Protein AF-V6JYA3-F1 (afdb_monomer_lite)

Organism: NCBI:txid1352936

Sequence (124 aa):
MNTFDHYLPDWEFGEDWRPVVEHLAARVTSWPSGAPEPEDFCVDFPADVQWTEGLLVWTRLGSICLGGQIDRTGLRCGTLNPHNPGDHLDCRFILLGEGRSLSDLVDALLDWVTAQAGRADIHG

Radius of gyration: 13.34 Å; chains: 1; bounding box: 30×30×31 Å

Structure (mmCIF, N/CA/C/O backbone):
data_AF-V6JYA3-F1
#
_entry.id   AF-V6JYA3-F1
#
loop_
_atom_site.group_PDB
_atom_site.id
_atom_site.type_symbol
_atom_site.label_atom_id
_atom_site.label_alt_id
_atom_site.label_comp_id
_atom_site.label_asym_id
_atom_site.label_entity_id
_atom_site.label_seq_id
_atom_site.pdbx_PDB_ins_code
_atom_site.Cartn_x
_atom_site.Cartn_y
_atom_site.Cartn_z
_atom_site.occupancy
_atom_site.B_iso_or_equiv
_atom_site.auth_seq_id
_atom_site.auth_comp_id
_atom_site.auth_asym_id
_atom_site.auth_atom_id
_atom_site.pdbx_PDB_model_num
ATOM 1 N N . MET A 1 1 ? 15.077 10.777 5.903 1.00 64.50 1 MET A N 1
ATOM 2 C CA . MET A 1 1 ? 13.711 11.155 5.523 1.00 64.50 1 MET A CA 1
ATOM 3 C C . MET A 1 1 ? 13.381 10.323 4.305 1.00 64.50 1 MET A C 1
ATOM 5 O O . MET A 1 1 ? 14.148 10.387 3.351 1.00 64.50 1 MET A O 1
ATOM 9 N N . ASN A 1 2 ? 12.401 9.435 4.416 1.00 82.44 2 ASN A N 1
ATOM 10 C CA . ASN A 1 2 ? 11.973 8.521 3.352 1.00 82.44 2 ASN A CA 1
ATOM 11 C C . ASN A 1 2 ? 10.768 9.110 2.588 1.00 82.44 2 ASN A C 1
ATOM 13 O O . ASN A 1 2 ? 10.224 10.123 3.021 1.00 82.44 2 ASN A O 1
ATOM 17 N N . THR A 1 3 ? 10.342 8.490 1.476 1.00 84.31 3 THR A N 1
ATOM 18 C CA . THR A 1 3 ? 9.195 8.987 0.682 1.00 84.31 3 THR A CA 1
ATOM 19 C C . THR A 1 3 ? 7.920 9.126 1.524 1.00 84.31 3 THR A C 1
ATOM 21 O O . THR A 1 3 ? 7.218 10.125 1.428 1.00 84.31 3 THR A O 1
ATOM 24 N N . PHE A 1 4 ? 7.661 8.182 2.435 1.00 86.62 4 PHE A N 1
ATOM 25 C CA . PHE A 1 4 ? 6.480 8.177 3.302 1.00 86.62 4 PHE A CA 1
ATOM 26 C C . PHE A 1 4 ? 6.464 9.351 4.287 1.00 86.62 4 PHE A C 1
ATOM 28 O O . PHE A 1 4 ? 5.402 9.922 4.530 1.00 86.62 4 PHE A O 1
ATOM 35 N N . ASP A 1 5 ? 7.634 9.795 4.758 1.00 83.50 5 ASP A N 1
ATOM 36 C CA . ASP A 1 5 ? 7.771 10.997 5.588 1.00 83.50 5 ASP A CA 1
ATOM 37 C C . ASP A 1 5 ? 7.306 12.269 4.856 1.00 83.50 5 ASP A C 1
ATOM 39 O O . ASP A 1 5 ? 6.969 13.246 5.519 1.00 83.50 5 ASP A O 1
ATOM 43 N N . HIS A 1 6 ? 7.272 12.279 3.516 1.00 83.94 6 HIS A N 1
ATOM 44 C CA . HIS A 1 6 ? 6.741 13.405 2.741 1.00 83.94 6 HIS A CA 1
ATOM 45 C C . HIS A 1 6 ? 5.212 13.439 2.702 1.00 83.94 6 HIS A C 1
ATOM 47 O O . HIS A 1 6 ? 4.655 14.520 2.566 1.00 83.94 6 HIS A O 1
ATOM 53 N N . TYR A 1 7 ? 4.538 12.298 2.872 1.00 81.56 7 TYR A N 1
ATOM 54 C CA . TYR A 1 7 ? 3.072 12.229 2.887 1.00 81.56 7 TYR A CA 1
ATOM 55 C C . TYR A 1 7 ? 2.478 12.468 4.286 1.00 81.56 7 TYR A C 1
ATOM 57 O O . TYR A 1 7 ? 1.296 12.765 4.412 1.00 81.56 7 TYR A O 1
ATOM 65 N N . LEU A 1 8 ? 3.276 12.354 5.358 1.00 79.25 8 LEU A N 1
ATOM 66 C CA . LEU A 1 8 ? 2.812 12.588 6.736 1.00 79.25 8 LEU A CA 1
ATOM 67 C C . LEU A 1 8 ? 2.411 14.050 7.046 1.00 79.25 8 LEU A C 1
ATOM 69 O O . LEU A 1 8 ? 1.469 14.236 7.819 1.00 79.25 8 LEU A O 1
ATOM 73 N N . PRO A 1 9 ? 3.090 15.089 6.515 1.00 74.31 9 PRO A N 1
ATOM 74 C CA . PRO A 1 9 ? 2.687 16.486 6.688 1.00 74.31 9 PRO A CA 1
ATOM 75 C C . PRO A 1 9 ? 1.452 16.872 5.861 1.00 74.31 9 PRO A C 1
ATOM 77 O O . PRO A 1 9 ? 0.700 17.757 6.276 1.00 74.31 9 PRO A O 1
ATOM 80 N N . ASP A 1 10 ? 1.243 16.214 4.717 1.00 64.12 10 ASP A N 1
ATOM 81 C CA . ASP A 1 10 ? 0.156 16.485 3.775 1.00 64.12 10 ASP A CA 1
ATOM 82 C C . ASP A 1 10 ? -1.124 15.771 4.223 1.00 64.12 10 ASP A C 1
ATOM 84 O O . ASP A 1 10 ? -1.556 14.770 3.658 1.00 64.12 10 ASP A O 1
ATOM 88 N N . TRP A 1 11 ? -1.752 16.331 5.264 1.00 58.78 11 TRP A N 1
ATOM 89 C CA . TRP A 1 11 ? -3.020 15.918 5.900 1.00 58.78 11 TRP A CA 1
ATOM 90 C C . TRP A 1 11 ? -4.220 15.688 4.956 1.00 58.78 11 TRP A C 1
ATOM 92 O O . TRP A 1 11 ? -5.324 15.400 5.424 1.00 58.78 11 TRP A O 1
ATOM 102 N N . GLU A 1 12 ? -4.030 15.816 3.646 1.00 65.56 12 GLU A N 1
ATOM 103 C CA . GLU A 1 12 ? -5.023 15.579 2.608 1.00 65.56 12 GLU A CA 1
ATOM 104 C C . GLU A 1 12 ? -5.594 14.161 2.683 1.00 65.56 12 GLU A C 1
ATOM 106 O O . GLU A 1 12 ? -6.785 14.002 2.450 1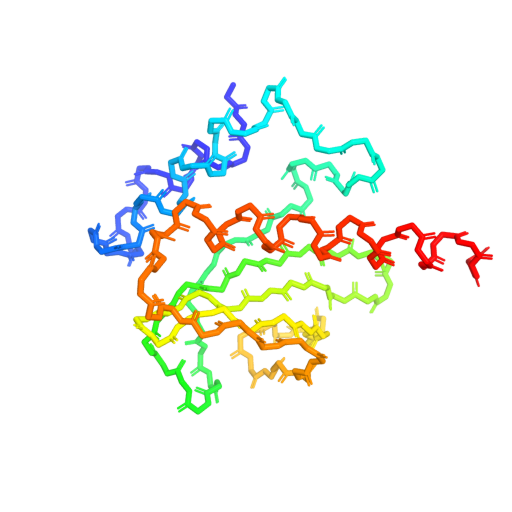.00 65.56 12 GLU A O 1
ATOM 111 N N . PHE A 1 13 ? -4.821 13.165 3.140 1.00 64.69 13 PHE A N 1
ATOM 112 C CA . PHE A 1 13 ? -5.259 11.763 3.248 1.00 64.69 13 PHE A CA 1
ATOM 113 C C . PHE A 1 13 ? -6.180 11.445 4.439 1.00 64.69 13 PHE A C 1
ATOM 115 O O . PHE A 1 13 ? -6.609 10.304 4.602 1.00 64.69 13 PHE A O 1
ATOM 122 N N . GLY A 1 14 ? -6.521 12.435 5.268 1.00 70.19 14 GLY A N 1
ATOM 123 C CA . GLY A 1 14 ? -7.397 12.262 6.427 1.00 70.19 14 GLY A CA 1
ATOM 124 C C . GLY A 1 14 ? -6.745 11.520 7.604 1.00 70.19 14 GLY A C 1
ATOM 125 O O . GLY A 1 14 ? -5.848 10.690 7.455 1.00 70.19 14 GLY A O 1
ATOM 126 N N . GLU A 1 15 ? -7.209 11.817 8.820 1.00 78.81 15 GLU A N 1
ATOM 127 C CA . GLU A 1 15 ? -6.638 11.232 10.046 1.00 78.81 15 GLU A CA 1
ATOM 128 C C . GLU A 1 15 ? -6.811 9.707 10.121 1.00 78.81 15 GLU A C 1
ATOM 130 O O . GLU A 1 15 ? -5.970 9.025 10.705 1.00 78.81 15 GLU A O 1
ATOM 135 N N . ASP A 1 16 ? -7.849 9.171 9.473 1.00 81.19 16 ASP A N 1
ATOM 136 C CA . ASP A 1 16 ? -8.163 7.739 9.445 1.00 81.19 16 ASP A CA 1
ATOM 137 C C . ASP A 1 16 ? -7.078 6.896 8.753 1.00 81.19 16 ASP A C 1
ATOM 139 O O . ASP A 1 16 ? -6.858 5.745 9.132 1.00 81.19 16 ASP A O 1
ATOM 143 N N . TRP A 1 17 ? -6.385 7.456 7.753 1.00 84.81 17 TRP A N 1
ATOM 144 C CA . TRP A 1 17 ? -5.408 6.723 6.936 1.00 84.81 17 TRP A CA 1
ATOM 145 C C . TRP A 1 17 ? -3.959 7.063 7.269 1.00 84.81 17 TRP A C 1
ATOM 147 O O . TRP A 1 17 ? -3.049 6.346 6.854 1.00 84.81 17 TRP A O 1
ATOM 157 N N . ARG A 1 18 ? -3.728 8.079 8.104 1.00 86.75 18 ARG A N 1
ATOM 158 C CA . ARG A 1 18 ? -2.401 8.400 8.640 1.00 86.75 18 ARG A CA 1
ATOM 159 C C . ARG A 1 18 ? -1.666 7.178 9.228 1.00 86.75 18 ARG A C 1
ATOM 161 O O . ARG A 1 18 ? -0.489 7.022 8.901 1.00 86.75 18 ARG A O 1
ATOM 168 N N . PRO A 1 19 ? -2.305 6.270 9.998 1.00 89.75 19 PRO A N 1
ATOM 169 C CA . PRO A 1 19 ? -1.621 5.082 10.518 1.00 89.75 19 PRO A CA 1
ATOM 170 C C . PRO A 1 19 ? -1.046 4.161 9.432 1.00 89.75 19 PRO A C 1
ATOM 172 O O . PRO A 1 19 ? -0.060 3.471 9.676 1.00 89.75 19 PRO A O 1
ATOM 175 N N . VAL A 1 20 ? -1.630 4.153 8.227 1.00 90.75 20 VAL A N 1
ATOM 176 C CA . VAL A 1 20 ? -1.121 3.379 7.081 1.00 90.75 20 VAL A CA 1
ATOM 177 C C . VAL A 1 20 ? 0.237 3.928 6.640 1.00 90.75 20 VAL A C 1
ATOM 179 O O . VAL A 1 20 ? 1.201 3.173 6.518 1.00 90.75 20 VAL A O 1
ATOM 182 N N . VAL A 1 21 ? 0.331 5.249 6.458 1.00 89.69 21 VAL A N 1
ATOM 183 C CA . VAL A 1 21 ? 1.564 5.935 6.037 1.00 89.69 21 VAL A CA 1
ATOM 184 C C . VAL A 1 21 ? 2.629 5.886 7.133 1.00 89.69 21 VAL A C 1
ATOM 186 O O . VAL A 1 21 ? 3.796 5.642 6.839 1.00 89.69 21 VAL A O 1
ATOM 189 N N . GLU A 1 22 ? 2.241 6.045 8.401 1.00 90.88 22 GLU A N 1
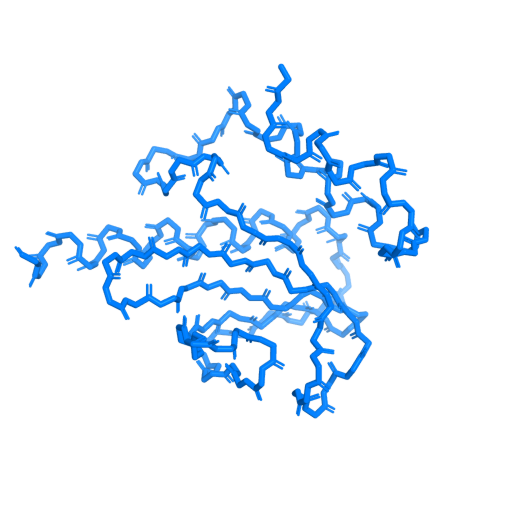ATOM 190 C CA . GLU A 1 22 ? 3.165 5.911 9.536 1.00 90.88 22 GLU A CA 1
ATOM 191 C C . GLU A 1 22 ? 3.772 4.506 9.607 1.00 90.88 22 GLU A C 1
ATOM 193 O O . GLU A 1 22 ? 4.980 4.363 9.816 1.00 90.88 22 GLU A O 1
ATOM 198 N N . HIS A 1 23 ? 2.963 3.464 9.383 1.00 92.69 23 HIS A N 1
ATOM 199 C CA . HIS A 1 23 ? 3.462 2.089 9.363 1.00 92.69 23 HIS A CA 1
ATOM 200 C C . HIS A 1 23 ? 4.402 1.847 8.177 1.00 92.69 23 HIS A C 1
ATOM 202 O O . HIS A 1 23 ? 5.471 1.269 8.365 1.00 92.69 23 HIS A O 1
ATOM 208 N N . LEU A 1 24 ? 4.071 2.348 6.981 1.00 91.44 24 LEU A N 1
ATOM 209 C CA . LEU A 1 24 ? 4.969 2.301 5.818 1.00 91.44 24 LEU A CA 1
ATOM 210 C C . LEU A 1 24 ? 6.312 2.989 6.113 1.00 91.44 24 LEU A C 1
ATOM 212 O O . LEU A 1 24 ? 7.366 2.391 5.894 1.00 91.44 24 LEU A O 1
ATOM 216 N N . ALA A 1 25 ? 6.287 4.195 6.690 1.00 90.31 25 ALA A N 1
ATOM 217 C CA . ALA A 1 25 ? 7.487 4.942 7.066 1.00 90.31 25 ALA A CA 1
ATOM 218 C C . ALA A 1 25 ? 8.350 4.181 8.089 1.00 90.31 25 ALA A C 1
ATOM 220 O O . ALA A 1 25 ? 9.575 4.124 7.959 1.00 90.31 25 ALA A O 1
ATOM 221 N N . ALA A 1 26 ? 7.722 3.537 9.079 1.00 90.75 26 ALA A N 1
ATOM 222 C CA . ALA A 1 26 ? 8.419 2.715 10.066 1.00 90.75 26 ALA A CA 1
ATOM 223 C C . ALA A 1 26 ? 9.070 1.470 9.435 1.00 90.75 26 ALA A C 1
ATOM 225 O O . ALA A 1 26 ? 10.198 1.095 9.788 1.00 90.75 26 ALA A O 1
ATOM 226 N N . ARG A 1 27 ? 8.389 0.841 8.469 1.00 89.12 27 ARG A N 1
ATOM 227 C CA . ARG A 1 27 ? 8.855 -0.384 7.807 1.00 89.12 27 ARG A CA 1
ATOM 228 C C . ARG A 1 27 ? 10.041 -0.162 6.877 1.00 89.12 27 ARG A C 1
ATOM 230 O O . ARG A 1 27 ? 10.759 -1.129 6.648 1.00 89.12 27 ARG A O 1
ATOM 237 N N . VAL A 1 28 ? 10.333 1.064 6.428 1.00 87.88 28 VAL A N 1
ATOM 238 C CA . VAL A 1 28 ? 11.493 1.381 5.556 1.00 87.88 28 VAL A CA 1
ATOM 239 C C . VAL A 1 28 ? 12.815 0.811 6.087 1.00 87.88 28 VAL A C 1
ATOM 241 O O . VAL A 1 28 ? 13.648 0.337 5.323 1.00 87.88 28 VAL A O 1
ATOM 244 N N . THR A 1 29 ? 13.006 0.786 7.408 1.00 83.62 29 THR A N 1
ATOM 245 C CA . THR A 1 29 ? 14.231 0.250 8.042 1.00 83.62 29 THR A CA 1
ATOM 246 C C . THR A 1 29 ? 14.340 -1.279 8.028 1.00 83.62 29 THR A C 1
ATOM 248 O O . THR A 1 29 ? 15.402 -1.832 8.303 1.00 83.62 29 THR A O 1
ATOM 251 N N . SER A 1 30 ? 13.239 -1.967 7.740 1.00 87.31 30 SER A N 1
ATOM 252 C CA . SER A 1 30 ? 13.095 -3.426 7.748 1.00 87.31 30 SER A CA 1
ATOM 253 C C . SER A 1 30 ? 12.348 -3.905 6.499 1.00 87.31 30 SER A C 1
ATOM 255 O O . SER A 1 30 ? 11.591 -4.882 6.550 1.00 87.31 30 SER A O 1
ATOM 257 N N . TRP A 1 31 ? 12.543 -3.184 5.391 1.00 86.00 31 TRP A N 1
ATOM 258 C CA . TRP A 1 31 ? 11.863 -3.428 4.127 1.00 86.00 31 TRP A CA 1
ATOM 259 C C . TRP A 1 31 ? 12.141 -4.857 3.634 1.00 86.00 31 TRP A C 1
ATOM 261 O O . TRP A 1 31 ? 13.268 -5.343 3.791 1.00 86.00 31 TRP A O 1
ATOM 271 N N . PRO A 1 32 ? 11.144 -5.576 3.089 1.00 82.06 32 PRO A N 1
ATOM 272 C CA . PRO A 1 32 ? 11.355 -6.944 2.631 1.00 82.06 32 PRO A CA 1
ATOM 273 C C . PRO A 1 32 ? 12.419 -7.009 1.525 1.00 82.06 32 PRO A C 1
ATOM 275 O O . PRO A 1 32 ? 12.443 -6.187 0.613 1.00 82.06 32 PRO A O 1
ATOM 278 N N . SER A 1 33 ? 13.300 -8.011 1.577 1.00 82.06 33 SER A N 1
ATOM 279 C CA . SER A 1 33 ? 14.295 -8.217 0.517 1.00 82.06 33 SER A CA 1
ATOM 280 C C . SER A 1 33 ? 13.603 -8.578 -0.802 1.00 82.06 33 SER A C 1
ATOM 282 O O . SER A 1 33 ? 12.767 -9.481 -0.829 1.00 82.06 33 SER A O 1
ATOM 284 N N . GLY A 1 34 ? 13.959 -7.879 -1.885 1.00 82.62 34 GLY A N 1
ATOM 285 C CA . GLY A 1 34 ? 13.326 -8.035 -3.200 1.00 82.62 34 GLY A CA 1
ATOM 286 C C . GLY A 1 34 ? 12.024 -7.247 -3.370 1.00 82.62 34 GLY A C 1
ATOM 287 O O . GLY A 1 34 ? 11.387 -7.351 -4.417 1.00 82.62 34 GLY A O 1
ATOM 288 N N . ALA A 1 35 ? 11.613 -6.471 -2.363 1.00 85.56 35 ALA A N 1
ATOM 289 C CA . ALA A 1 35 ? 10.581 -5.464 -2.547 1.00 85.56 35 ALA A CA 1
ATOM 290 C C . ALA A 1 35 ? 11.131 -4.298 -3.387 1.00 85.56 35 ALA A C 1
ATOM 292 O O . ALA A 1 35 ? 12.335 -4.034 -3.330 1.00 85.56 35 ALA A O 1
ATOM 293 N N . PRO A 1 36 ? 10.268 -3.574 -4.118 1.00 88.94 36 PRO A N 1
ATOM 294 C CA . PRO A 1 36 ? 10.651 -2.322 -4.769 1.00 88.94 36 PRO A CA 1
ATOM 295 C C . PRO A 1 36 ? 11.165 -1.320 -3.734 1.00 88.94 36 PRO A C 1
ATOM 297 O O . PRO A 1 36 ? 10.750 -1.386 -2.571 1.00 88.94 36 PRO A O 1
ATOM 300 N N . GLU A 1 37 ? 12.055 -0.413 -4.135 1.00 90.38 37 GLU A N 1
ATOM 301 C CA . GLU A 1 37 ? 12.625 0.548 -3.192 1.00 90.38 37 GLU A CA 1
ATOM 302 C C . GLU A 1 37 ? 11.511 1.433 -2.612 1.00 90.38 37 GLU A C 1
ATOM 304 O O . GLU A 1 37 ? 10.551 1.755 -3.319 1.00 90.38 37 GLU A O 1
ATOM 309 N N . PRO A 1 38 ? 11.588 1.838 -1.332 1.00 90.19 38 PRO A N 1
ATOM 310 C CA . PRO A 1 38 ? 10.580 2.697 -0.722 1.00 90.19 38 PRO A CA 1
ATOM 311 C C . PRO A 1 38 ? 10.279 3.949 -1.551 1.00 90.19 38 PRO A C 1
ATOM 313 O O . PRO A 1 38 ? 9.116 4.310 -1.687 1.00 90.19 38 PRO A O 1
ATOM 316 N N . GLU A 1 39 ? 11.295 4.586 -2.142 1.00 89.69 39 GLU A N 1
ATOM 317 C CA . GLU A 1 39 ? 11.148 5.740 -3.041 1.00 89.69 39 GLU A CA 1
ATOM 318 C C . GLU A 1 39 ? 10.306 5.496 -4.302 1.00 89.69 39 GLU A C 1
ATOM 320 O O . GLU A 1 39 ? 9.777 6.460 -4.855 1.00 89.69 39 GLU A O 1
ATOM 325 N N . ASP A 1 40 ? 10.125 4.245 -4.728 1.00 90.69 40 ASP A N 1
ATOM 326 C CA . ASP A 1 40 ? 9.308 3.891 -5.892 1.00 90.69 40 ASP A CA 1
ATOM 327 C C . ASP A 1 40 ? 7.811 3.790 -5.562 1.00 90.69 40 ASP A C 1
ATOM 329 O O . ASP A 1 40 ? 6.997 3.492 -6.445 1.00 90.69 40 ASP A O 1
ATOM 333 N N . PHE A 1 41 ? 7.431 3.983 -4.295 1.00 92.06 41 PHE A N 1
ATOM 334 C CA . PHE A 1 41 ? 6.041 3.947 -3.862 1.00 92.06 41 PHE A CA 1
ATOM 335 C C . PHE A 1 41 ? 5.373 5.322 -3.905 1.00 92.06 41 PHE A C 1
ATOM 337 O O . PHE A 1 41 ? 5.935 6.356 -3.535 1.00 92.06 41 PHE A O 1
ATOM 344 N N . CYS A 1 42 ? 4.105 5.296 -4.295 1.00 91.06 42 CYS A N 1
ATOM 345 C CA . CYS A 1 42 ? 3.185 6.417 -4.272 1.00 91.06 42 CYS A CA 1
ATOM 346 C C . CYS A 1 42 ? 1.976 6.080 -3.395 1.00 91.06 42 CYS A C 1
ATOM 348 O O . CYS A 1 42 ? 1.570 4.917 -3.286 1.00 91.06 42 CYS A O 1
ATOM 350 N N . VAL A 1 43 ? 1.415 7.116 -2.778 1.00 89.88 43 VAL A N 1
ATOM 351 C CA . VAL A 1 43 ? 0.239 7.042 -1.911 1.00 89.88 43 VAL A CA 1
ATOM 352 C C . VAL A 1 43 ? -0.749 8.110 -2.361 1.00 89.88 43 VAL A C 1
ATOM 354 O O . VAL A 1 43 ? -0.349 9.258 -2.537 1.00 89.88 43 VAL A O 1
ATOM 357 N N . ASP A 1 44 ? -2.011 7.735 -2.563 1.00 87.62 44 ASP A N 1
ATOM 358 C CA . ASP A 1 44 ? -3.076 8.668 -2.952 1.00 87.62 44 ASP A CA 1
ATOM 359 C C . ASP A 1 44 ? -4.466 8.112 -2.608 1.00 87.62 44 ASP A C 1
ATOM 361 O O . ASP A 1 44 ? -4.610 6.964 -2.176 1.00 87.62 44 ASP A O 1
ATOM 365 N N . PHE A 1 45 ? -5.509 8.910 -2.813 1.00 83.88 45 PHE A N 1
ATOM 366 C CA . PHE A 1 45 ? -6.880 8.434 -2.825 1.00 83.88 45 PHE A CA 1
ATOM 367 C C . PHE A 1 45 ? -7.290 7.873 -4.190 1.00 83.88 45 PHE A C 1
ATOM 369 O O . PHE A 1 45 ? -6.866 8.359 -5.239 1.00 83.88 45 PHE A O 1
ATOM 376 N N . PRO A 1 46 ? -8.170 6.864 -4.206 1.00 77.88 46 PRO A N 1
ATOM 377 C CA . PRO A 1 46 ? -8.808 6.441 -5.438 1.00 77.88 46 PRO A CA 1
ATOM 378 C C . PRO A 1 46 ? -9.704 7.543 -6.021 1.00 77.88 46 PRO A C 1
ATOM 380 O O . PRO A 1 46 ? -10.520 8.123 -5.306 1.00 77.88 46 PRO A O 1
ATOM 383 N N . ALA A 1 47 ? -9.602 7.780 -7.332 1.00 68.81 47 ALA A N 1
ATOM 384 C CA . ALA A 1 47 ? -10.423 8.769 -8.034 1.00 68.81 47 ALA A CA 1
ATOM 385 C C . ALA A 1 47 ? -11.731 8.178 -8.596 1.00 68.81 47 ALA A C 1
ATOM 387 O O . ALA A 1 47 ? -12.748 8.869 -8.582 1.00 68.81 47 ALA A O 1
ATOM 388 N N . ASP A 1 48 ? -11.717 6.923 -9.075 1.00 63.19 48 ASP A N 1
ATOM 389 C CA . ASP A 1 48 ? -12.861 6.336 -9.807 1.00 63.19 48 ASP A CA 1
ATOM 390 C C . ASP A 1 48 ? -13.073 4.822 -9.581 1.00 63.19 48 ASP A C 1
ATOM 392 O O . ASP A 1 48 ? -13.974 4.206 -10.158 1.00 63.19 48 ASP A O 1
ATOM 396 N N . VAL A 1 49 ? -12.286 4.166 -8.715 1.00 57.91 49 VAL A N 1
ATOM 397 C CA . VAL A 1 49 ? -12.657 2.805 -8.286 1.00 57.91 49 VAL A CA 1
ATOM 398 C C . VAL A 1 49 ? -13.967 2.868 -7.499 1.00 57.91 49 VAL A C 1
ATOM 400 O O . VAL A 1 49 ? -14.194 3.783 -6.712 1.00 57.91 49 VAL A O 1
ATOM 403 N N . GLN A 1 50 ? -14.821 1.849 -7.665 1.00 53.38 50 GLN A N 1
ATOM 404 C CA . GLN A 1 50 ? -16.139 1.702 -7.011 1.00 53.38 50 GLN A CA 1
ATOM 405 C C . GLN A 1 50 ? -16.102 1.746 -5.464 1.00 53.38 50 GLN A C 1
ATOM 407 O O . GLN A 1 50 ? -17.128 1.580 -4.804 1.00 53.38 50 GLN A O 1
ATOM 412 N N . TRP A 1 51 ? -14.922 1.948 -4.885 1.00 60.75 51 TRP A N 1
ATOM 413 C CA . TRP A 1 51 ? -14.590 1.941 -3.474 1.00 60.75 51 TRP A CA 1
ATOM 414 C C . TRP A 1 51 ? -13.844 3.245 -3.176 1.00 60.75 51 TRP A C 1
ATOM 416 O O . TRP A 1 51 ? -12.622 3.285 -3.144 1.00 60.75 51 TRP A O 1
ATOM 426 N N . THR A 1 52 ? -14.576 4.345 -3.025 1.00 64.44 52 THR A N 1
ATOM 427 C CA . THR A 1 52 ? -14.000 5.692 -2.846 1.00 64.44 52 THR A CA 1
ATOM 428 C C . THR A 1 52 ? -13.498 5.961 -1.426 1.00 64.44 52 THR A C 1
ATOM 430 O O . THR A 1 52 ? -12.918 7.008 -1.162 1.00 64.44 52 THR A O 1
ATOM 433 N N . GLU A 1 53 ? -13.742 5.049 -0.485 1.00 75.25 53 GLU A N 1
ATOM 434 C CA . GLU A 1 53 ? -13.254 5.164 0.887 1.00 75.25 53 GLU A CA 1
ATOM 435 C C . GLU A 1 53 ? -12.041 4.252 1.061 1.00 75.25 53 GLU A C 1
ATOM 437 O O . GLU A 1 53 ? -12.194 3.037 1.028 1.00 75.25 53 GLU A O 1
ATOM 442 N N . GLY A 1 54 ? -10.842 4.809 1.231 1.00 85.44 54 GLY A N 1
ATOM 443 C CA . GLY A 1 54 ? -9.622 4.032 1.474 1.00 85.44 54 GLY A CA 1
ATOM 444 C C . GLY A 1 54 ? -8.384 4.649 0.844 1.00 85.44 54 GLY A C 1
ATOM 445 O O . GLY A 1 54 ? -8.498 5.504 -0.023 1.00 85.44 54 GLY A O 1
ATOM 446 N N . LEU A 1 55 ? -7.209 4.194 1.263 1.00 90.00 55 LEU A N 1
ATOM 447 C CA . LEU A 1 55 ? -5.924 4.660 0.756 1.00 90.00 55 LEU A CA 1
ATOM 448 C C . LEU A 1 55 ? -5.399 3.720 -0.330 1.00 90.00 55 LEU A C 1
ATOM 450 O O . LEU A 1 55 ? -5.373 2.500 -0.144 1.00 90.00 55 LEU A O 1
ATOM 454 N N . LEU A 1 56 ? -4.960 4.284 -1.449 1.00 91.50 56 LEU A N 1
ATOM 455 C CA . LEU A 1 56 ? -4.287 3.571 -2.523 1.00 91.50 56 LEU A CA 1
ATOM 456 C C . LEU A 1 56 ? -2.775 3.688 -2.333 1.00 91.50 56 LEU A C 1
ATOM 458 O O . LEU A 1 56 ? -2.24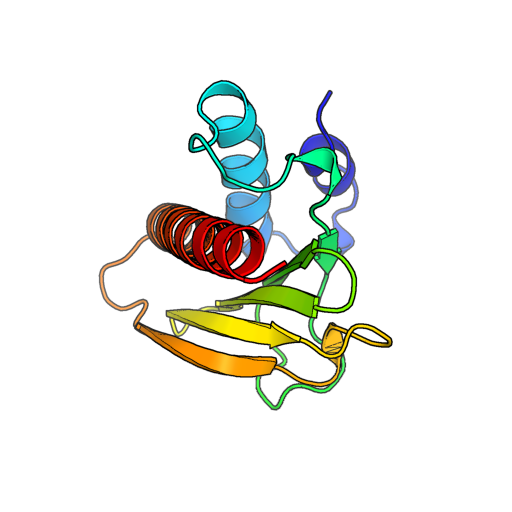3 4.784 -2.182 1.00 91.50 56 LEU A O 1
ATOM 462 N N . VAL A 1 57 ? -2.080 2.556 -2.363 1.00 93.44 57 VAL A N 1
ATOM 463 C CA . VAL A 1 57 ? -0.621 2.487 -2.256 1.00 93.44 57 VAL A CA 1
ATOM 464 C C . VAL A 1 57 ? -0.107 1.626 -3.397 1.00 93.44 57 VAL A C 1
ATOM 466 O O . VAL A 1 57 ? -0.531 0.478 -3.554 1.00 93.44 57 VAL A O 1
ATOM 469 N N . TRP A 1 58 ? 0.793 2.162 -4.215 1.00 94.19 58 TRP A N 1
ATOM 470 C CA . TRP A 1 58 ? 1.287 1.455 -5.394 1.00 94.19 58 TRP A CA 1
ATOM 471 C C . TRP A 1 58 ? 2.728 1.809 -5.733 1.00 94.19 58 TRP A C 1
ATOM 473 O O . TRP A 1 58 ? 3.278 2.789 -5.251 1.00 94.19 58 TRP A O 1
ATOM 483 N N . THR A 1 59 ? 3.324 1.002 -6.600 1.00 94.12 59 THR A N 1
ATOM 484 C CA . THR A 1 59 ? 4.663 1.177 -7.154 1.00 94.12 59 THR A CA 1
ATOM 485 C C . THR A 1 59 ? 4.678 0.765 -8.623 1.00 94.12 59 THR A C 1
ATOM 487 O O . THR A 1 59 ? 3.812 0.011 -9.088 1.00 94.12 59 THR A O 1
ATOM 490 N N . ARG A 1 60 ? 5.645 1.282 -9.381 1.00 90.88 60 ARG A N 1
ATOM 491 C CA . ARG A 1 60 ? 5.790 1.019 -10.812 1.00 90.88 60 ARG A CA 1
ATOM 492 C C . ARG A 1 60 ? 7.013 0.151 -11.081 1.00 90.88 60 ARG A C 1
ATOM 494 O O . ARG A 1 60 ? 8.140 0.585 -10.889 1.00 90.88 60 ARG A O 1
ATOM 501 N N . LEU A 1 61 ? 6.784 -1.030 -11.645 1.00 87.00 61 LEU A N 1
ATOM 502 C CA . LEU A 1 61 ? 7.820 -1.956 -12.100 1.00 87.00 61 LEU A CA 1
ATOM 503 C C . LEU A 1 61 ? 7.817 -2.009 -13.627 1.00 87.00 61 LEU A C 1
ATOM 505 O O . LEU A 1 61 ? 7.037 -2.724 -14.262 1.00 87.00 61 LEU A O 1
ATOM 509 N N . GLY A 1 62 ? 8.658 -1.171 -14.235 1.00 84.06 62 GLY A N 1
ATOM 510 C CA . GLY A 1 62 ? 8.720 -1.005 -15.686 1.00 84.06 62 GLY A CA 1
ATOM 511 C C . GLY A 1 62 ? 7.395 -0.499 -16.276 1.00 84.06 62 GLY A C 1
ATOM 512 O O . GLY A 1 62 ? 7.035 0.675 -16.136 1.00 84.06 62 GLY A O 1
ATOM 513 N N . SER A 1 63 ? 6.679 -1.382 -16.981 1.00 83.81 63 SER A N 1
ATOM 514 C CA . SER A 1 63 ? 5.377 -1.077 -17.602 1.00 83.81 63 SER A CA 1
ATOM 515 C C . SER A 1 63 ? 4.169 -1.418 -16.724 1.00 83.81 63 SER A C 1
ATOM 517 O O . SER A 1 63 ? 3.048 -1.053 -17.073 1.00 83.81 63 SER A O 1
ATOM 519 N N . ILE A 1 64 ? 4.387 -2.086 -15.589 1.00 87.25 64 ILE A N 1
ATOM 520 C CA . ILE A 1 64 ? 3.331 -2.571 -14.701 1.00 87.25 64 ILE A CA 1
ATOM 521 C C . ILE A 1 64 ? 3.259 -1.661 -13.473 1.00 87.25 64 ILE A C 1
ATOM 523 O O . ILE A 1 64 ? 4.287 -1.349 -12.876 1.00 87.25 64 ILE A O 1
ATOM 527 N N . CYS A 1 65 ? 2.052 -1.268 -13.066 1.00 92.19 65 CYS A N 1
ATOM 528 C CA . CYS A 1 65 ? 1.817 -0.718 -11.731 1.00 92.19 65 CYS A CA 1
ATOM 529 C C . CYS A 1 65 ? 1.215 -1.803 -10.839 1.00 92.19 65 CYS A C 1
ATOM 531 O O . CYS A 1 65 ? 0.214 -2.423 -11.201 1.00 92.19 65 CYS A O 1
ATOM 533 N N . LEU A 1 66 ? 1.834 -2.030 -9.685 1.00 94.19 66 LEU A N 1
ATOM 534 C CA . LEU A 1 66 ? 1.407 -2.993 -8.676 1.00 94.19 66 LEU A CA 1
ATOM 535 C C . LEU A 1 66 ? 1.107 -2.264 -7.382 1.00 94.19 66 LEU A C 1
ATOM 537 O O . LEU A 1 66 ? 1.786 -1.306 -7.030 1.00 94.19 66 LEU A O 1
ATOM 541 N N . GLY A 1 67 ? 0.124 -2.745 -6.644 1.00 94.25 67 GLY A N 1
ATOM 542 C CA . GLY A 1 67 ? -0.224 -2.129 -5.380 1.00 94.25 67 GLY A CA 1
ATOM 543 C C . GLY A 1 67 ? -1.537 -2.649 -4.856 1.00 94.25 67 GLY A C 1
ATOM 544 O O . GLY A 1 67 ? -2.007 -3.723 -5.247 1.00 94.25 67 GLY A O 1
ATOM 545 N N . GLY A 1 68 ? -2.137 -1.861 -3.982 1.00 93.75 68 GLY A N 1
ATOM 546 C CA . GLY A 1 68 ? -3.423 -2.186 -3.422 1.00 93.75 68 GLY A CA 1
ATOM 547 C C . GLY A 1 68 ? -4.102 -1.015 -2.749 1.00 93.75 68 GLY A C 1
ATOM 548 O O . GLY A 1 68 ? -3.513 0.033 -2.498 1.00 93.75 68 GLY A O 1
ATOM 549 N N . GLN A 1 69 ? -5.376 -1.238 -2.474 1.00 92.38 69 GLN A N 1
ATOM 550 C CA . GLN A 1 69 ? -6.224 -0.336 -1.727 1.00 92.38 69 GLN A CA 1
ATOM 551 C C . GLN A 1 69 ? -6.469 -0.912 -0.335 1.00 92.38 69 GLN A C 1
ATOM 553 O O . GLN A 1 69 ? -6.889 -2.067 -0.208 1.00 92.38 69 GLN A O 1
ATOM 558 N N . ILE A 1 70 ? -6.234 -0.093 0.686 1.00 92.50 70 ILE A N 1
ATOM 559 C CA . ILE A 1 70 ? -6.552 -0.374 2.085 1.00 92.50 70 ILE A CA 1
ATOM 560 C C . ILE A 1 70 ? -7.769 0.464 2.461 1.00 92.50 70 ILE A C 1
ATOM 562 O O . ILE A 1 70 ? -7.733 1.688 2.381 1.00 92.50 70 ILE A O 1
ATOM 566 N N . ASP A 1 71 ? -8.846 -0.190 2.879 1.00 89.25 71 ASP A N 1
ATOM 567 C CA . ASP A 1 71 ? -10.052 0.467 3.366 1.00 89.25 71 ASP A CA 1
ATOM 568 C C . ASP A 1 71 ? -10.586 -0.185 4.654 1.00 89.25 71 ASP A C 1
ATOM 570 O O . ASP A 1 71 ? -9.972 -1.083 5.235 1.00 89.25 71 ASP A O 1
ATOM 574 N N . ARG A 1 72 ? -11.760 0.263 5.122 1.00 86.62 72 ARG A N 1
ATOM 575 C CA . ARG A 1 72 ? -12.391 -0.253 6.351 1.00 86.62 72 ARG A CA 1
ATOM 576 C C . ARG A 1 72 ? -12.865 -1.704 6.227 1.00 86.62 72 ARG A C 1
ATOM 578 O O . ARG A 1 72 ? -13.154 -2.345 7.232 1.00 86.62 72 ARG A O 1
ATOM 585 N N . THR A 1 73 ? -12.983 -2.217 5.007 1.00 90.00 73 THR A N 1
ATOM 586 C CA . THR A 1 73 ? -13.415 -3.587 4.714 1.00 90.00 73 THR A CA 1
ATOM 587 C C . THR A 1 73 ? -12.235 -4.543 4.528 1.00 90.00 73 THR A C 1
ATOM 589 O O . THR A 1 73 ? -12.416 -5.756 4.663 1.00 90.00 73 THR A O 1
ATOM 592 N N . GLY A 1 74 ? -11.030 -4.025 4.273 1.00 93.19 74 GLY A N 1
ATOM 593 C CA . GLY A 1 74 ? -9.800 -4.803 4.193 1.00 93.19 74 GLY A CA 1
ATOM 594 C C . GLY A 1 74 ? -8.803 -4.279 3.161 1.00 93.19 74 GLY A C 1
ATOM 595 O O . GLY A 1 74 ? -8.712 -3.085 2.897 1.00 93.19 74 GLY A O 1
ATOM 596 N N . LEU A 1 75 ? -8.037 -5.203 2.587 1.00 94.88 75 LEU A N 1
ATOM 597 C CA . LEU A 1 75 ? -7.007 -4.954 1.585 1.00 94.88 75 LEU A CA 1
ATOM 598 C C . LEU A 1 75 ? -7.377 -5.632 0.265 1.00 94.88 75 LEU A C 1
ATOM 600 O O . LEU A 1 75 ? -7.765 -6.802 0.231 1.00 94.88 75 LEU A O 1
ATOM 604 N N . ARG A 1 76 ? -7.186 -4.913 -0.838 1.00 93.75 76 ARG A N 1
ATOM 605 C CA . ARG A 1 76 ? -7.297 -5.441 -2.201 1.00 93.75 76 ARG A CA 1
ATOM 606 C C . ARG A 1 76 ? -6.010 -5.137 -2.938 1.00 93.75 76 ARG A C 1
ATOM 608 O O . ARG A 1 76 ? -5.703 -3.968 -3.122 1.00 93.75 76 ARG A O 1
ATOM 615 N N . CYS A 1 77 ? -5.291 -6.157 -3.389 1.00 94.88 77 CYS A N 1
ATOM 616 C CA . CYS A 1 77 ? -4.081 -5.983 -4.188 1.00 94.88 77 CYS A CA 1
ATOM 617 C C . CYS A 1 77 ? -4.291 -6.443 -5.629 1.00 94.88 77 CYS A C 1
ATOM 619 O O . CYS A 1 77 ? -5.088 -7.346 -5.913 1.00 94.88 77 CYS A O 1
ATOM 621 N N . GLY A 1 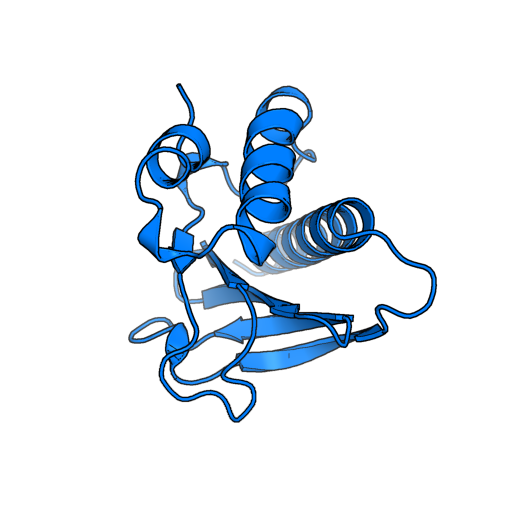78 ? -3.556 -5.835 -6.549 1.00 93.56 78 GLY A N 1
ATOM 622 C CA . GLY A 1 78 ? -3.695 -6.103 -7.968 1.00 93.56 78 GLY A CA 1
ATOM 623 C C . GLY A 1 78 ? -2.789 -5.242 -8.832 1.00 93.56 78 GLY A C 1
ATOM 624 O O . GLY A 1 78 ? -1.863 -4.586 -8.350 1.00 93.56 78 GLY A O 1
ATOM 625 N N . THR A 1 79 ? -3.066 -5.271 -10.130 1.00 93.25 79 THR A N 1
ATOM 626 C CA . THR A 1 79 ? -2.432 -4.372 -11.095 1.00 93.25 79 THR A CA 1
ATOM 627 C C . THR A 1 79 ? -3.274 -3.117 -11.258 1.00 93.25 79 THR A C 1
ATOM 629 O O . THR A 1 79 ? -4.499 -3.201 -11.356 1.00 93.25 79 THR A O 1
ATOM 632 N N . LEU A 1 80 ? -2.615 -1.966 -11.319 1.00 90.62 80 LEU A N 1
ATOM 633 C CA . LEU A 1 80 ? -3.252 -0.670 -11.513 1.00 90.62 80 LEU A CA 1
ATOM 634 C C . LEU A 1 80 ? -2.982 -0.150 -12.921 1.00 90.62 80 LEU A C 1
ATOM 636 O O . LEU A 1 80 ? -1.990 -0.520 -13.557 1.00 90.62 80 LEU A O 1
ATOM 640 N N . ASN A 1 81 ? -3.846 0.741 -13.402 1.00 86.50 81 ASN A N 1
ATOM 641 C CA . ASN A 1 81 ? -3.588 1.460 -14.644 1.00 86.50 81 ASN A CA 1
ATOM 642 C C . ASN A 1 81 ? -2.341 2.361 -14.472 1.00 86.50 81 ASN A C 1
ATOM 644 O O . ASN A 1 81 ? -2.350 3.261 -13.636 1.00 86.50 81 ASN A O 1
ATOM 648 N N . PRO A 1 82 ? -1.267 2.174 -15.262 1.00 83.81 82 PRO A N 1
ATOM 649 C CA . PRO A 1 82 ? -0.022 2.924 -15.090 1.00 83.81 82 PRO A CA 1
ATOM 650 C C . PRO A 1 82 ? -0.113 4.397 -15.509 1.00 83.81 82 PRO A C 1
ATOM 652 O O . PRO A 1 82 ? 0.800 5.169 -15.215 1.00 83.81 82 PRO A O 1
ATOM 655 N N . HIS A 1 83 ? -1.170 4.780 -16.229 1.00 83.19 83 HIS A N 1
ATOM 656 C CA . HIS A 1 83 ? -1.438 6.164 -16.619 1.00 83.19 83 HIS A CA 1
ATOM 657 C C . HIS A 1 83 ? -2.310 6.895 -15.603 1.00 83.19 83 HIS A C 1
ATOM 659 O O . HIS A 1 83 ? -2.184 8.108 -15.472 1.00 83.19 83 HIS A O 1
ATOM 665 N N . ASN A 1 84 ? -3.177 6.160 -14.906 1.00 83.62 84 ASN A N 1
ATOM 666 C CA . ASN A 1 84 ? -4.008 6.698 -13.842 1.00 83.62 84 ASN A CA 1
ATOM 667 C C . ASN A 1 84 ? -4.328 5.604 -12.805 1.00 83.62 84 ASN A C 1
ATOM 669 O O . ASN A 1 84 ? -5.335 4.903 -12.935 1.00 83.62 84 ASN A O 1
ATOM 673 N N . PRO A 1 85 ? -3.457 5.410 -11.800 1.00 80.19 85 PRO A N 1
ATOM 674 C CA . PRO A 1 85 ? -3.587 4.318 -10.835 1.00 80.19 85 PRO A CA 1
ATOM 675 C C . PRO A 1 85 ? -4.901 4.355 -10.046 1.00 80.19 85 PRO A C 1
ATOM 677 O O . PRO A 1 85 ? -5.419 3.300 -9.684 1.00 80.19 85 PRO A O 1
ATOM 680 N N . GLY A 1 86 ? -5.472 5.547 -9.843 1.00 78.56 86 GLY A N 1
ATOM 681 C CA . GLY A 1 86 ? -6.734 5.754 -9.131 1.00 78.56 86 GLY A CA 1
ATOM 682 C C . GLY A 1 86 ? -8.002 5.356 -9.898 1.00 78.56 86 GLY A C 1
ATOM 683 O O . GLY A 1 86 ? -9.063 5.278 -9.276 1.00 78.56 86 GLY A O 1
ATOM 684 N N . ASP A 1 87 ? -7.912 5.087 -11.207 1.00 81.12 87 ASP A N 1
ATOM 685 C CA . ASP A 1 87 ? -9.080 4.768 -12.048 1.00 81.12 87 ASP A CA 1
ATOM 686 C C . ASP A 1 87 ? -9.482 3.296 -11.977 1.00 81.12 87 ASP A C 1
ATOM 688 O O . ASP A 1 87 ? -10.658 2.947 -12.076 1.00 81.12 87 ASP A O 1
ATOM 692 N N . HIS A 1 88 ? -8.502 2.395 -11.880 1.00 83.38 88 HIS A N 1
ATOM 693 C CA . HIS A 1 88 ? -8.774 0.969 -11.978 1.00 83.38 88 HIS A CA 1
ATOM 694 C C . HIS A 1 88 ? -7.744 0.117 -11.246 1.00 83.38 88 HIS A C 1
ATOM 696 O O . HIS A 1 88 ? -6.545 0.190 -11.525 1.00 83.38 88 HIS A O 1
ATOM 702 N N . LEU A 1 89 ? -8.259 -0.770 -10.394 1.00 87.88 89 LEU A N 1
ATOM 703 C CA . LEU A 1 89 ? -7.531 -1.859 -9.759 1.00 87.88 89 LEU A CA 1
ATOM 704 C C . LEU A 1 89 ? -8.076 -3.197 -10.282 1.00 87.88 89 LEU A C 1
ATOM 706 O O . LEU A 1 89 ? -9.174 -3.616 -9.908 1.00 87.88 89 LEU A O 1
ATOM 710 N N . ASP A 1 90 ? -7.292 -3.892 -11.107 1.00 90.12 90 ASP A N 1
ATOM 711 C CA . ASP A 1 90 ? -7.571 -5.280 -11.493 1.00 90.12 90 ASP A CA 1
ATOM 712 C C . ASP A 1 90 ? -7.165 -6.195 -10.333 1.00 90.12 90 ASP A C 1
ATOM 714 O O . ASP A 1 90 ? -6.009 -6.609 -10.189 1.00 90.12 90 ASP A O 1
ATOM 718 N N . CYS A 1 91 ? -8.122 -6.421 -9.436 1.00 90.19 91 CYS A N 1
ATOM 719 C CA . CYS A 1 91 ? -7.902 -7.091 -8.166 1.00 90.19 91 CYS A CA 1
ATOM 720 C C . CYS A 1 91 ? -7.585 -8.584 -8.351 1.00 90.19 91 CYS A C 1
ATOM 722 O O . CYS A 1 91 ? -8.363 -9.351 -8.919 1.00 90.19 91 CYS A O 1
ATOM 724 N N . ARG A 1 92 ? -6.439 -9.011 -7.810 1.00 92.44 92 ARG A N 1
ATOM 725 C CA . ARG A 1 92 ? -5.943 -10.399 -7.853 1.00 92.44 92 ARG A CA 1
ATOM 726 C C . ARG A 1 92 ? -5.840 -11.044 -6.476 1.00 92.44 92 ARG A C 1
ATOM 728 O O . ARG A 1 92 ? -5.723 -12.264 -6.381 1.00 92.44 92 ARG A O 1
ATOM 735 N N . PHE A 1 93 ? -5.870 -10.238 -5.421 1.00 93.62 93 PHE A N 1
ATOM 736 C CA . PHE A 1 93 ? -5.777 -10.682 -4.040 1.00 93.62 93 PHE A CA 1
ATOM 737 C C . PHE A 1 93 ? -6.687 -9.827 -3.160 1.00 93.62 93 PHE A C 1
ATOM 739 O O . PHE A 1 93 ? -6.687 -8.604 -3.273 1.00 93.62 93 PHE A O 1
ATOM 746 N N . ILE A 1 94 ? -7.454 -10.477 -2.285 1.00 94.12 94 ILE A N 1
ATOM 747 C CA . ILE A 1 94 ? -8.364 -9.823 -1.341 1.00 94.12 94 ILE A CA 1
ATOM 748 C C . ILE A 1 94 ? -8.096 -10.398 0.043 1.00 94.12 94 ILE A C 1
ATOM 750 O O . ILE A 1 94 ? -8.083 -11.617 0.223 1.00 94.12 94 ILE A O 1
ATOM 754 N N . LEU A 1 95 ? -7.941 -9.514 1.020 1.00 94.50 95 LEU A N 1
ATOM 755 C CA . LEU A 1 95 ? -7.835 -9.848 2.429 1.00 94.50 95 LEU A CA 1
ATOM 756 C C . LEU A 1 95 ? -8.877 -9.047 3.207 1.00 94.50 95 LEU A C 1
ATOM 758 O O . LEU A 1 95 ? -8.838 -7.823 3.221 1.00 94.50 95 LEU A O 1
ATOM 762 N N . LEU A 1 96 ? -9.808 -9.738 3.862 1.00 93.75 96 LEU A N 1
ATOM 763 C CA . LEU A 1 96 ? -10.841 -9.094 4.674 1.00 93.75 96 LEU A CA 1
ATOM 764 C C . LEU A 1 96 ? -10.237 -8.499 5.954 1.00 93.75 96 LEU A C 1
ATOM 766 O O . LEU A 1 96 ? -9.366 -9.115 6.573 1.00 93.75 96 LEU A O 1
ATOM 770 N N . GLY A 1 97 ? -10.722 -7.320 6.345 1.00 90.31 97 GLY A N 1
ATOM 771 C CA . GLY A 1 97 ? -10.221 -6.548 7.486 1.00 90.31 97 GLY A CA 1
ATOM 772 C C . GLY A 1 97 ? -10.750 -6.987 8.854 1.00 90.31 97 GLY A C 1
ATOM 773 O O . GLY A 1 97 ? -10.237 -6.534 9.873 1.00 90.31 97 GLY A O 1
ATOM 774 N N . GLU A 1 98 ? -11.755 -7.867 8.916 1.00 92.19 98 GLU A N 1
ATOM 775 C CA . GLU A 1 98 ? -12.330 -8.309 10.193 1.00 92.19 98 GLU A CA 1
ATOM 776 C C . GLU A 1 98 ? -11.256 -8.946 11.094 1.00 92.19 98 GLU A C 1
ATOM 778 O O . GLU A 1 98 ? -10.585 -9.907 10.713 1.00 92.19 98 GLU A O 1
ATOM 783 N N . GLY A 1 99 ? -11.078 -8.378 12.293 1.00 90.06 99 GLY A N 1
ATOM 784 C CA . GLY A 1 99 ? -10.073 -8.823 13.261 1.00 90.06 99 GLY A CA 1
ATOM 785 C C . GLY A 1 99 ? -8.626 -8.430 12.934 1.00 90.06 99 GLY A C 1
ATOM 786 O O . GLY A 1 99 ? -7.719 -8.950 13.581 1.00 90.06 99 GLY A O 1
ATOM 787 N N . ARG A 1 100 ? -8.395 -7.541 11.957 1.00 92.25 100 ARG A N 1
ATOM 788 C CA . ARG A 1 100 ? -7.057 -7.082 11.546 1.00 92.25 100 ARG A CA 1
ATOM 789 C C . ARG A 1 100 ? -6.861 -5.600 11.822 1.00 92.25 100 ARG A C 1
ATOM 791 O O . ARG A 1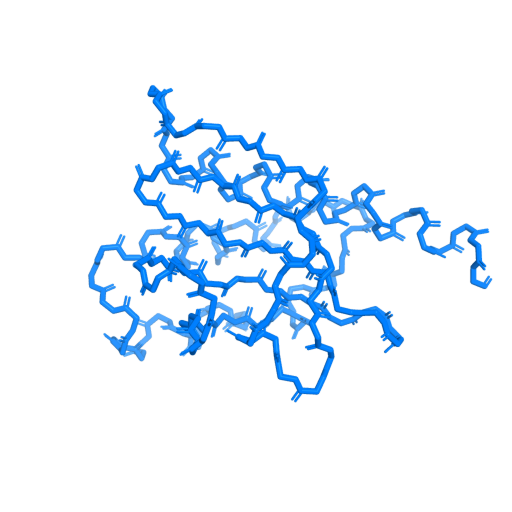 100 ? -7.785 -4.801 11.682 1.00 92.25 100 ARG A O 1
ATOM 798 N N . SER A 1 101 ? -5.639 -5.234 12.189 1.00 93.31 101 SER A N 1
ATOM 799 C CA . SER A 1 101 ? -5.225 -3.835 12.267 1.00 93.31 101 SER A CA 1
ATOM 800 C C . SER A 1 101 ? -4.849 -3.290 10.885 1.00 93.31 101 SER A C 1
ATOM 802 O O . SER A 1 101 ? -4.550 -4.053 9.967 1.00 93.31 101 SER A O 1
ATOM 804 N N . LEU A 1 102 ? -4.812 -1.960 10.734 1.00 91.44 102 LEU A N 1
ATOM 805 C CA . LEU A 1 102 ? -4.293 -1.325 9.515 1.00 91.44 102 LEU A CA 1
ATOM 806 C C . LEU A 1 102 ? -2.832 -1.712 9.252 1.00 91.44 102 LEU A C 1
ATOM 808 O O . LEU A 1 102 ? -2.474 -1.965 8.107 1.00 91.44 102 LEU A O 1
ATOM 812 N N . SER A 1 103 ? -2.017 -1.836 10.302 1.00 92.94 103 SER A N 1
ATOM 813 C CA . SER A 1 103 ? -0.639 -2.328 10.208 1.00 92.94 103 SER A CA 1
ATOM 814 C C . SER A 1 103 ? -0.564 -3.726 9.590 1.00 92.94 103 SER A C 1
ATOM 816 O O . SER A 1 103 ? 0.228 -3.934 8.675 1.00 92.94 103 SER A O 1
ATOM 818 N N . ASP A 1 104 ? -1.439 -4.654 10.000 1.00 95.06 104 ASP A N 1
ATOM 819 C CA . ASP A 1 104 ? -1.483 -6.005 9.416 1.00 95.06 104 ASP A CA 1
ATOM 820 C C . ASP A 1 104 ? -1.833 -5.972 7.921 1.00 95.06 104 ASP A C 1
ATOM 822 O O . ASP A 1 104 ? -1.337 -6.785 7.140 1.00 95.06 104 ASP A O 1
ATOM 826 N N . LEU A 1 105 ? -2.706 -5.044 7.511 1.00 95.50 105 LEU A N 1
ATOM 827 C CA . LEU A 1 105 ? -3.063 -4.853 6.105 1.00 95.50 105 LEU A CA 1
ATOM 828 C C . LEU A 1 105 ? -1.901 -4.240 5.311 1.00 95.50 105 LEU A C 1
ATOM 830 O O . LEU A 1 105 ? -1.667 -4.647 4.176 1.00 95.50 105 LEU A O 1
ATOM 834 N N . VAL A 1 106 ? -1.138 -3.317 5.897 1.00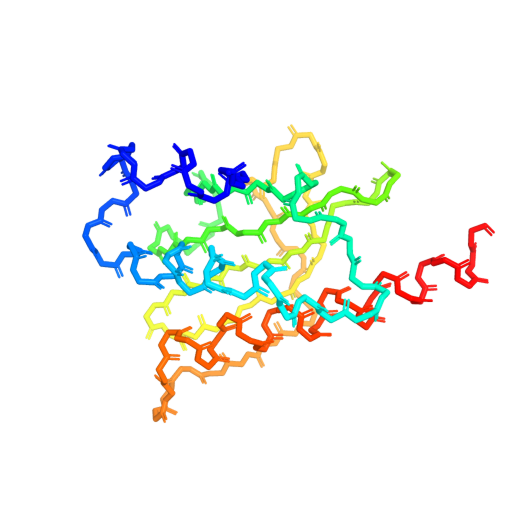 95.00 106 VAL A N 1
ATOM 835 C CA . VAL A 1 106 ? 0.074 -2.772 5.265 1.00 95.00 106 VAL A CA 1
ATOM 836 C C . VAL A 1 106 ? 1.137 -3.849 5.089 1.00 95.00 106 VAL A C 1
ATOM 838 O O . VAL A 1 106 ? 1.704 -3.971 4.006 1.00 95.00 106 VAL A O 1
ATOM 841 N N . ASP A 1 107 ? 1.391 -4.661 6.113 1.00 95.00 107 ASP A N 1
ATOM 842 C CA . ASP A 1 107 ? 2.377 -5.737 6.005 1.00 95.00 107 ASP A CA 1
ATOM 843 C C . ASP A 1 107 ? 1.955 -6.767 4.946 1.00 95.00 107 ASP A C 1
ATOM 845 O O . ASP A 1 107 ? 2.761 -7.146 4.097 1.00 95.00 107 ASP A O 1
ATOM 849 N N . ALA A 1 108 ? 0.667 -7.126 4.893 1.00 95.56 108 ALA A N 1
ATOM 850 C CA . ALA A 1 108 ? 0.137 -7.999 3.847 1.00 95.56 108 ALA A CA 1
ATOM 851 C C . ALA A 1 108 ? 0.250 -7.394 2.433 1.00 95.56 108 ALA A C 1
ATOM 853 O O . ALA A 1 108 ? 0.489 -8.126 1.467 1.00 95.56 108 ALA A O 1
ATOM 854 N N . LEU A 1 109 ? 0.088 -6.074 2.290 1.00 95.50 109 LEU A N 1
ATOM 855 C CA . LEU A 1 109 ? 0.318 -5.370 1.028 1.00 95.50 109 LEU A CA 1
ATOM 856 C C . LEU A 1 109 ? 1.786 -5.493 0.601 1.00 95.50 109 LEU A C 1
ATOM 858 O O . LEU A 1 109 ? 2.050 -5.877 -0.540 1.00 95.50 109 LEU A O 1
ATOM 862 N N . LEU A 1 110 ? 2.726 -5.190 1.500 1.00 94.62 110 LEU A N 1
ATOM 863 C CA . LEU A 1 110 ? 4.162 -5.253 1.214 1.00 94.62 110 LEU A CA 1
ATOM 864 C C . LEU A 1 110 ? 4.600 -6.672 0.846 1.00 94.62 110 LEU A C 1
ATOM 866 O O . LEU A 1 110 ? 5.314 -6.852 -0.143 1.00 94.62 110 LEU A O 1
ATOM 870 N N . ASP A 1 111 ? 4.124 -7.682 1.574 1.00 94.31 111 ASP A N 1
ATOM 871 C CA . ASP A 1 111 ? 4.387 -9.090 1.270 1.00 94.31 111 ASP A CA 1
ATOM 872 C C . ASP A 1 111 ? 3.875 -9.466 -0.126 1.00 94.31 111 ASP A C 1
ATOM 874 O O . ASP A 1 111 ? 4.575 -10.122 -0.905 1.00 94.31 111 ASP A O 1
ATOM 878 N N . TRP A 1 112 ? 2.667 -9.017 -0.481 1.00 94.81 112 TRP A N 1
ATOM 879 C CA . TRP A 1 112 ? 2.096 -9.288 -1.797 1.00 94.81 112 TRP A CA 1
ATOM 880 C C . TRP A 1 112 ? 2.884 -8.605 -2.919 1.00 94.81 112 TRP A C 1
ATOM 882 O O . TRP A 1 112 ? 3.212 -9.266 -3.909 1.00 94.81 112 TRP A O 1
ATOM 892 N N . VAL A 1 113 ? 3.216 -7.316 -2.768 1.00 93.56 113 VAL A N 1
ATOM 893 C CA . VAL A 1 113 ? 3.989 -6.556 -3.766 1.00 93.56 113 VAL A CA 1
ATOM 894 C C . VAL A 1 113 ? 5.364 -7.186 -3.959 1.00 93.56 113 VAL A C 1
ATOM 896 O O . VAL A 1 113 ? 5.751 -7.441 -5.096 1.00 93.56 113 VAL A O 1
ATOM 899 N N . THR A 1 114 ? 6.055 -7.528 -2.872 1.00 92.94 114 THR A N 1
ATOM 900 C CA . THR A 1 114 ? 7.357 -8.216 -2.898 1.00 92.94 114 THR A CA 1
ATOM 901 C C . THR A 1 114 ? 7.273 -9.534 -3.666 1.00 92.94 114 THR A C 1
ATOM 903 O O . THR A 1 114 ? 8.081 -9.811 -4.555 1.00 92.94 114 THR A O 1
ATOM 906 N N . ALA A 1 115 ? 6.251 -10.345 -3.379 1.00 92.38 115 ALA A N 1
ATOM 907 C CA . ALA A 1 115 ? 6.051 -11.618 -4.059 1.00 92.38 115 ALA A CA 1
ATOM 908 C C . ALA A 1 115 ? 5.755 -11.455 -5.561 1.00 92.38 115 ALA A C 1
ATOM 910 O O . ALA A 1 115 ? 6.146 -12.319 -6.350 1.00 92.38 115 ALA A O 1
ATOM 911 N N . GLN A 1 116 ? 5.060 -10.388 -5.975 1.00 92.19 116 GLN A N 1
ATOM 912 C CA . GLN A 1 116 ? 4.817 -10.113 -7.395 1.00 92.19 116 GLN A CA 1
ATOM 913 C C . GLN A 1 116 ? 6.035 -9.505 -8.095 1.00 92.19 116 GLN A C 1
ATOM 915 O O . GLN A 1 116 ? 6.317 -9.898 -9.225 1.00 92.19 116 GLN A O 1
ATOM 920 N N . ALA A 1 117 ? 6.777 -8.617 -7.431 1.00 87.31 117 ALA A N 1
ATOM 921 C CA . ALA A 1 117 ? 8.011 -8.032 -7.952 1.00 87.31 117 ALA A CA 1
ATOM 922 C C . ALA A 1 117 ? 9.024 -9.129 -8.307 1.00 87.31 117 ALA A C 1
ATOM 924 O O . ALA A 1 117 ? 9.440 -9.240 -9.457 1.00 87.31 117 ALA A O 1
ATOM 925 N N . GLY A 1 118 ? 9.275 -10.059 -7.378 1.00 85.62 118 GLY A N 1
ATOM 926 C CA . GLY A 1 118 ? 10.162 -11.194 -7.637 1.00 85.62 118 GLY A CA 1
ATOM 927 C C . GLY A 1 118 ? 9.692 -12.107 -8.779 1.00 85.62 118 GLY A C 1
ATOM 928 O O . GLY A 1 118 ? 10.510 -12.732 -9.445 1.00 85.62 118 GLY A O 1
ATOM 929 N N . ARG A 1 119 ? 8.382 -12.188 -9.058 1.00 82.69 119 ARG A N 1
ATOM 930 C CA . ARG A 1 119 ? 7.862 -12.930 -10.224 1.00 82.69 119 ARG A CA 1
ATOM 931 C C . ARG A 1 119 ? 8.054 -12.167 -11.528 1.00 82.69 119 ARG A C 1
ATOM 933 O O . ARG A 1 119 ? 8.304 -12.813 -12.545 1.00 82.69 119 ARG A O 1
ATOM 940 N N . ALA A 1 120 ? 7.913 -10.844 -11.504 1.00 72.75 120 ALA A N 1
ATOM 941 C CA . ALA A 1 120 ? 8.128 -9.988 -12.663 1.00 72.75 120 ALA A CA 1
ATOM 942 C C . ALA A 1 120 ? 9.599 -10.025 -13.106 1.00 72.75 120 ALA A C 1
ATOM 944 O O . ALA A 1 120 ? 9.857 -10.227 -14.288 1.00 72.75 120 ALA A O 1
ATOM 945 N N . ASP A 1 121 ? 10.538 -9.977 -12.158 1.00 64.12 121 ASP A N 1
ATOM 946 C CA . ASP A 1 121 ? 11.981 -10.027 -12.437 1.00 64.12 121 ASP A CA 1
ATOM 947 C C . ASP A 1 121 ? 12.445 -11.366 -13.033 1.00 64.12 121 ASP A C 1
ATOM 949 O O . ASP A 1 121 ? 13.386 -11.407 -13.817 1.00 64.12 121 ASP A O 1
ATOM 953 N N . ILE A 1 122 ? 11.776 -12.479 -12.711 1.00 60.50 122 ILE A N 1
ATOM 954 C CA . ILE A 1 122 ? 12.091 -13.800 -13.294 1.00 60.50 122 ILE A CA 1
ATOM 955 C C . ILE A 1 122 ? 11.691 -13.884 -14.780 1.00 60.50 122 ILE A C 1
ATOM 957 O O . ILE A 1 122 ? 12.221 -14.722 -15.511 1.00 60.50 122 ILE A O 1
ATOM 961 N N . HIS A 1 123 ? 10.750 -13.051 -15.227 1.00 50.88 123 HIS A N 1
ATOM 962 C CA . HIS A 1 123 ? 10.196 -13.091 -16.586 1.00 50.88 123 HIS A CA 1
ATOM 963 C C . HIS A 1 123 ? 10.562 -11.857 -17.431 1.00 50.88 123 HIS A C 1
ATOM 965 O O . HIS A 1 123 ? 10.065 -11.743 -18.555 1.00 50.88 123 HIS A O 1
ATOM 971 N N . GLY A 1 124 ? 11.382 -10.947 -16.890 1.00 46.31 124 GLY A N 1
ATOM 972 C CA . GLY A 1 124 ? 11.858 -9.716 -17.531 1.00 46.31 124 GLY A CA 1
ATOM 973 C C . GLY A 1 124 ? 13.197 -9.859 -18.242 1.00 46.31 124 GLY A C 1
ATOM 974 O O . GLY A 1 124 ? 13.993 -10.747 -17.864 1.00 46.31 124 GLY A O 1
#

Secondary structure (DSSP, 8-state):
--HHHHHSS-GGG-TTTHHHHHHHHHHGGGPPTTSPPGGGEEEE--SSSS--SSEEEEEEETTEEEEEEEETTEEEEEEE-SS-TTT-EEEEEEEE-TT--HHHHHHHHHHHHHHHHHHHHH--

Foldseek 3Di:
DFPLVVVLVVCPLPPVCSVLSVLLVVCLVVQDPQFDHRNQKDKDAQDAPPCRAFIWIWGDDPQWIWFWTQGPQAIFTATAHPVHRSHDGPTDDTDGCVPHDSSRRSVVRSVVRSVVSVVVVVVD

pLDDT: mean 85.17, std 10.69, range [46.31, 95.56]